Protein AF-A0A4P7GYW5-F1 (afdb_monomer)

Foldseek 3Di:
DDDDDDDDDDDDDDDDDDDDDPDPDDDDPVPDDPDPVSVVVVVVPDDDDPDDDDPVNDDDDDDVPDDDDDDDDDDDDPVVVVVLCVVCVVVVHDSVVSVVVVVVVVVVVVVPPPDDDPVVVVVVVVPDDDPDPDDD

Solvent-accessible surface area (backbone atoms only — not comparable to full-atom values): 9543 Å² total; per-residue (Å²): 141,81,90,80,81,81,83,80,90,77,96,79,79,90,79,82,80,82,88,82,75,100,63,80,86,72,85,58,92,79,79,60,63,92,44,74,67,46,43,51,55,50,61,74,64,65,79,86,76,91,68,82,81,54,76,89,77,49,79,80,78,82,58,94,90,64,81,85,82,76,94,78,94,75,93,69,60,66,70,57,52,52,51,48,46,52,52,16,56,76,70,73,49,52,52,70,55,49,53,49,52,54,50,50,53,54,52,50,55,62,70,66,66,64,88,74,54,71,67,56,53,52,55,55,55,72,69,59,76,83,80,74,79,83,81,128

Secondary structure (DSSP, 8-state):
----PPPPPP----------S-S--PPPGGGS--SHHHHHHHHHH-----SPPPGGGSPPPPPTT------------HHHHHHHHHHHHHHTS-HHHHHHHHHHHHHHHHHS-----HHHHHHHHHHS--------

Mean predicted aligned error: 18.17 Å

Sequence (136 aa):
MADRRRPTDEPGAGGRVRKVGTGEPVMGDNDFPATPQGVDELMDSLVFDDAPVRDADVPPPMTPGEDIMVVRSLRLPLDMDQSIKAEAQARGISMSELIRDWLAVELAALADDQPISRADALRALAGVRPIHPRAS

pLDDT: mean 77.01, std 20.6, range [31.66, 98.38]

Radius of gyration: 27.94 Å; Cα contacts (8 Å, |Δi|>4): 18; chains: 1; bounding box: 49×48×74 Å

Structure (mmCIF, N/CA/C/O backbone):
data_AF-A0A4P7GYW5-F1
#
_entry.id   AF-A0A4P7GYW5-F1
#
loop_
_atom_site.group_PDB
_atom_site.id
_atom_site.type_symbol
_atom_site.label_atom_id
_atom_site.label_alt_id
_atom_site.label_comp_id
_atom_site.label_asym_id
_atom_site.label_entity_id
_atom_site.label_seq_id
_atom_site.pdbx_PDB_ins_code
_atom_site.Cartn_x
_atom_site.Cartn_y
_atom_site.Cartn_z
_atom_site.occupancy
_atom_site.B_iso_or_equiv
_atom_site.auth_seq_id
_atom_site.auth_comp_id
_atom_site.auth_asym_id
_atom_site.auth_atom_id
_atom_site.pdbx_PDB_model_num
ATOM 1 N N . MET A 1 1 ? -21.351 13.058 -37.864 1.00 47.66 1 MET A N 1
ATOM 2 C CA . MET A 1 1 ? -20.035 12.519 -38.266 1.00 47.66 1 MET A CA 1
ATOM 3 C C . MET A 1 1 ? -19.075 13.689 -38.367 1.00 47.66 1 MET A C 1
ATOM 5 O O . MET A 1 1 ? -19.247 14.504 -39.260 1.00 47.66 1 MET A O 1
ATOM 9 N N . ALA A 1 2 ? -18.164 13.833 -37.405 1.00 44.56 2 ALA A N 1
ATOM 10 C CA . ALA A 1 2 ? -17.180 14.912 -37.376 1.00 44.56 2 ALA A CA 1
ATOM 11 C C . ALA A 1 2 ? -15.791 14.306 -37.143 1.00 44.56 2 ALA A C 1
ATOM 13 O O . ALA A 1 2 ? -15.562 13.640 -36.133 1.00 44.56 2 ALA A O 1
ATOM 14 N N . ASP A 1 3 ? -14.929 14.516 -38.134 1.00 41.78 3 ASP A N 1
ATOM 15 C CA . ASP A 1 3 ? -13.505 14.193 -38.186 1.00 41.78 3 ASP A CA 1
ATOM 16 C C . ASP A 1 3 ? -12.755 14.966 -37.082 1.00 41.78 3 ASP A C 1
ATOM 18 O O . ASP A 1 3 ? -12.874 16.188 -36.983 1.00 41.78 3 ASP A O 1
ATOM 22 N N . ARG A 1 4 ? -12.013 14.255 -36.223 1.00 49.00 4 ARG A N 1
ATOM 23 C CA . ARG A 1 4 ? -11.109 14.834 -35.216 1.00 49.00 4 ARG A CA 1
ATOM 24 C C . ARG A 1 4 ? -9.689 14.389 -35.540 1.00 49.00 4 ARG A C 1
ATOM 26 O O . ARG A 1 4 ? -9.239 13.339 -35.085 1.00 49.00 4 ARG A O 1
ATOM 33 N N . ARG A 1 5 ? -8.978 15.212 -36.305 1.00 44.91 5 ARG A N 1
ATOM 34 C CA . ARG A 1 5 ? -7.533 15.076 -36.504 1.00 44.91 5 ARG A CA 1
ATOM 35 C C . ARG A 1 5 ? -6.810 15.441 -35.205 1.00 44.91 5 ARG A C 1
ATOM 37 O O . ARG A 1 5 ? -7.080 16.490 -34.624 1.00 44.91 5 ARG A O 1
ATOM 44 N N . ARG A 1 6 ? -5.921 14.553 -34.750 1.00 43.00 6 ARG A N 1
ATOM 45 C CA . ARG A 1 6 ? -4.990 14.790 -33.636 1.00 43.00 6 ARG A CA 1
ATOM 46 C C . ARG A 1 6 ? -3.980 15.874 -34.036 1.00 43.00 6 ARG A C 1
ATOM 48 O O . ARG A 1 6 ? -3.426 15.760 -35.129 1.00 43.00 6 ARG A O 1
ATOM 55 N N . PRO A 1 7 ? -3.697 16.872 -33.188 1.00 41.34 7 PRO A N 1
ATOM 56 C CA . PRO A 1 7 ? -2.488 17.664 -33.328 1.00 41.34 7 PRO A CA 1
ATOM 57 C C . PRO A 1 7 ? -1.269 16.897 -32.789 1.00 41.34 7 PRO A C 1
ATOM 59 O O . PRO A 1 7 ? -1.363 16.142 -31.823 1.00 41.34 7 PRO A O 1
ATOM 62 N N . THR A 1 8 ? -0.169 17.087 -33.506 1.00 44.34 8 THR A N 1
ATOM 63 C CA . THR A 1 8 ? 1.174 16.511 -33.398 1.00 44.34 8 THR A CA 1
ATOM 64 C C . THR A 1 8 ? 1.846 16.787 -32.047 1.00 44.34 8 THR A C 1
ATOM 66 O O . THR A 1 8 ? 1.724 17.890 -31.522 1.00 44.34 8 THR A O 1
ATOM 69 N N . ASP A 1 9 ? 2.570 15.791 -31.522 1.00 35.56 9 ASP A N 1
ATOM 70 C CA . ASP A 1 9 ? 3.456 15.893 -30.354 1.00 35.56 9 ASP A CA 1
ATOM 71 C C . ASP A 1 9 ? 4.590 16.904 -30.591 1.00 35.56 9 ASP A C 1
ATOM 73 O O . ASP A 1 9 ? 5.330 16.797 -31.571 1.00 35.56 9 ASP A O 1
ATOM 77 N N . GLU A 1 10 ? 4.768 17.841 -29.658 1.00 37.84 10 GLU A 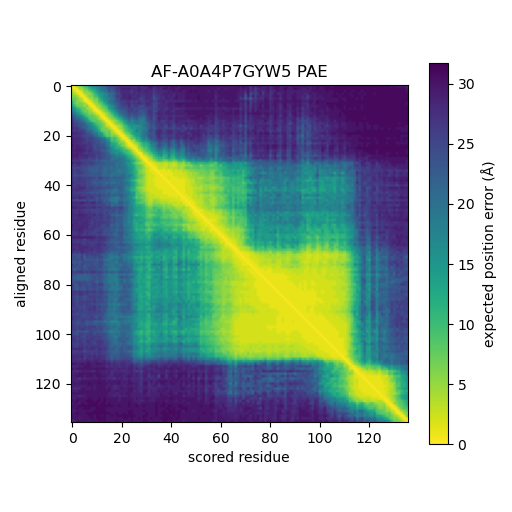N 1
ATOM 78 C CA . GLU A 1 10 ? 6.013 18.598 -29.495 1.00 37.84 10 GLU A CA 1
ATOM 79 C C . GLU A 1 10 ? 6.845 17.988 -28.350 1.00 37.84 10 GLU A C 1
ATOM 81 O O . GLU A 1 10 ? 6.293 17.709 -27.282 1.00 37.84 10 GLU A O 1
ATOM 86 N N . PRO A 1 11 ? 8.169 17.790 -28.510 1.00 43.94 11 PRO A N 1
ATOM 87 C CA . PRO A 1 11 ? 9.000 17.194 -27.475 1.00 43.94 11 PRO A CA 1
ATOM 88 C C . PRO A 1 11 ? 9.506 18.281 -26.518 1.00 43.94 11 PRO A C 1
ATOM 90 O O . PRO A 1 11 ? 10.353 19.101 -26.871 1.00 43.94 11 PRO A O 1
ATOM 93 N N . GLY A 1 12 ? 9.003 18.284 -25.282 1.00 31.66 12 GLY A N 1
ATOM 94 C CA . GLY A 1 12 ? 9.367 19.275 -24.273 1.00 31.66 12 GLY A CA 1
ATOM 95 C C . GLY A 1 12 ? 9.577 18.694 -22.877 1.00 31.66 12 GLY A C 1
ATOM 96 O O . GLY A 1 12 ? 8.657 18.156 -22.277 1.00 31.66 12 GLY A O 1
ATOM 97 N N . ALA A 1 13 ? 10.777 18.953 -22.349 1.00 35.19 13 ALA A N 1
ATOM 98 C CA . ALA A 1 13 ? 11.204 18.909 -20.946 1.00 35.19 13 ALA A CA 1
ATOM 99 C C . ALA A 1 13 ? 11.655 17.552 -20.361 1.00 35.19 13 ALA A C 1
ATOM 101 O O . ALA A 1 13 ? 10.881 16.751 -19.845 1.00 35.19 13 ALA A O 1
ATOM 102 N N . GLY A 1 14 ? 12.982 17.375 -20.333 1.00 43.25 14 GLY A N 1
ATOM 103 C CA . GLY A 1 14 ? 13.672 16.326 -19.589 1.00 43.25 14 GLY A CA 1
ATOM 104 C C . GLY A 1 14 ? 13.387 16.377 -18.084 1.00 43.25 14 GLY A C 1
ATOM 105 O O . GLY A 1 14 ? 13.827 17.285 -17.372 1.00 43.25 14 GLY A O 1
ATOM 106 N N . GLY A 1 15 ? 12.692 15.352 -17.596 1.00 34.41 15 GLY A N 1
ATOM 107 C CA . GLY A 1 15 ? 12.565 15.041 -16.178 1.00 34.41 15 GLY A CA 1
ATOM 108 C C . GLY A 1 15 ? 13.801 14.292 -15.683 1.00 34.41 15 GLY A C 1
ATOM 109 O O . GLY A 1 15 ? 14.025 13.139 -16.034 1.00 34.41 15 GLY A O 1
ATOM 110 N N . ARG A 1 16 ? 14.618 14.949 -14.855 1.00 38.28 16 ARG A N 1
ATOM 111 C CA . ARG A 1 16 ? 15.737 14.326 -14.133 1.00 38.28 16 ARG A CA 1
ATOM 112 C C . ARG A 1 16 ? 15.202 13.299 -13.128 1.00 38.28 16 ARG A C 1
ATOM 114 O O . ARG A 1 16 ? 14.615 13.686 -12.119 1.00 38.28 16 ARG A O 1
ATOM 121 N N . VAL A 1 17 ? 15.454 12.012 -13.365 1.00 45.84 17 VAL A N 1
ATOM 122 C CA . VAL A 1 17 ? 15.240 10.951 -12.369 1.00 45.84 17 VAL A CA 1
ATOM 123 C C . VAL A 1 17 ? 16.324 11.077 -11.295 1.00 45.84 17 VAL A C 1
ATOM 125 O O . VAL A 1 17 ? 17.518 10.989 -11.583 1.00 45.84 17 VAL A O 1
ATOM 128 N N . ARG A 1 18 ? 15.923 11.334 -10.046 1.00 40.09 18 ARG A N 1
ATOM 129 C CA . ARG A 1 18 ? 16.832 11.314 -8.893 1.00 40.09 18 ARG A CA 1
ATOM 130 C C . ARG A 1 18 ? 17.126 9.855 -8.537 1.00 40.09 18 ARG A C 1
ATOM 132 O O . ARG A 1 18 ? 16.225 9.161 -8.082 1.00 40.09 18 ARG A O 1
ATOM 139 N N . LYS A 1 19 ? 18.373 9.400 -8.704 1.00 38.56 19 LYS A N 1
ATOM 140 C CA . LYS A 1 19 ? 18.853 8.164 -8.066 1.00 38.56 19 LYS A CA 1
ATOM 141 C C . LYS A 1 19 ? 19.104 8.443 -6.582 1.00 38.56 19 LYS A C 1
ATOM 143 O O . LYS A 1 19 ? 19.939 9.280 -6.248 1.00 38.56 19 LYS A O 1
ATOM 148 N N . VAL A 1 20 ? 18.390 7.743 -5.706 1.00 37.28 20 VAL A N 1
ATOM 149 C CA . VAL A 1 20 ? 18.748 7.574 -4.293 1.00 37.28 20 VAL A CA 1
ATOM 150 C C . VAL A 1 20 ? 18.896 6.076 -4.077 1.00 37.28 20 VAL A C 1
ATOM 152 O O . VAL A 1 20 ? 17.945 5.337 -4.297 1.00 37.28 20 VAL A O 1
ATOM 155 N N . GLY A 1 21 ? 20.090 5.644 -3.681 1.00 35.12 21 GLY A N 1
ATOM 156 C CA . GLY A 1 21 ? 20.384 4.250 -3.365 1.00 35.12 21 GLY A CA 1
ATOM 157 C C . GLY A 1 21 ? 21.637 3.768 -4.079 1.00 35.12 21 GLY A C 1
ATOM 158 O O . GLY A 1 21 ? 21.646 3.591 -5.293 1.00 35.12 21 GLY A O 1
ATOM 159 N N . THR A 1 22 ? 22.704 3.584 -3.310 1.00 47.66 22 THR A N 1
ATOM 160 C CA . THR A 1 22 ? 23.943 2.929 -3.726 1.00 47.66 22 THR A CA 1
ATOM 161 C C . THR A 1 22 ? 23.650 1.451 -3.976 1.00 47.66 22 THR A C 1
ATOM 163 O O . THR A 1 22 ? 23.725 0.630 -3.070 1.00 47.66 22 THR A O 1
ATOM 166 N N . GLY A 1 23 ? 23.266 1.141 -5.206 1.00 38.22 23 GLY A N 1
ATOM 167 C CA . GLY A 1 23 ? 23.183 -0.195 -5.779 1.00 38.22 23 GLY A CA 1
ATOM 168 C C . GLY A 1 23 ? 23.586 -0.076 -7.243 1.00 38.22 23 GLY A C 1
ATOM 169 O O . GLY A 1 23 ? 23.368 0.974 -7.859 1.00 38.22 23 GLY A O 1
ATOM 170 N N . GLU A 1 24 ? 24.248 -1.096 -7.781 1.00 40.75 24 GLU A N 1
ATOM 171 C CA . GLU A 1 24 ? 24.631 -1.140 -9.194 1.00 40.75 24 GLU A CA 1
ATOM 172 C C . GLU A 1 24 ? 23.437 -0.801 -10.106 1.00 40.75 24 GLU A C 1
ATOM 174 O O . GLU A 1 24 ? 22.287 -1.020 -9.716 1.00 40.75 24 GLU A O 1
ATOM 179 N N . PRO A 1 25 ? 23.662 -0.178 -11.281 1.00 40.03 25 PRO A N 1
ATOM 180 C CA . PRO A 1 25 ? 22.574 0.261 -12.143 1.00 40.03 25 PRO A CA 1
ATOM 181 C C . PRO A 1 25 ? 21.697 -0.928 -12.548 1.00 40.03 25 PR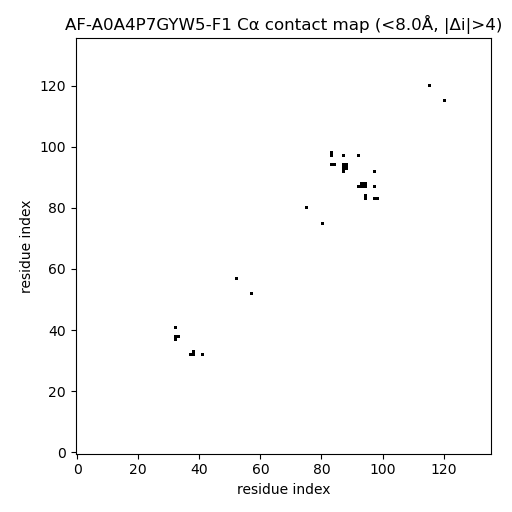O A C 1
ATOM 183 O O . PRO A 1 25 ? 22.046 -1.700 -13.431 1.00 40.03 25 PRO A O 1
ATOM 186 N N . VAL A 1 26 ? 20.533 -1.032 -11.909 1.00 51.50 26 VAL A N 1
ATOM 187 C CA . VAL A 1 26 ? 19.426 -1.868 -12.369 1.00 51.50 26 VAL A CA 1
ATOM 188 C C . VAL A 1 26 ? 19.031 -1.372 -13.760 1.00 51.50 26 VAL A C 1
ATOM 190 O O . VAL A 1 26 ? 18.800 -0.172 -13.943 1.00 51.50 26 VAL A O 1
ATOM 193 N N . MET A 1 27 ? 19.041 -2.292 -14.723 1.00 48.78 27 MET A N 1
ATOM 194 C CA . MET A 1 27 ? 18.683 -2.085 -16.127 1.00 48.78 27 MET A CA 1
ATOM 195 C C . MET A 1 27 ? 17.350 -1.324 -16.216 1.00 48.78 27 MET A C 1
ATOM 197 O O . MET A 1 27 ? 16.396 -1.661 -15.514 1.00 48.78 27 MET A O 1
ATOM 201 N N . GLY A 1 28 ? 17.316 -0.232 -16.981 1.00 53.41 28 GLY A N 1
ATOM 202 C CA . GLY A 1 28 ? 16.145 0.645 -17.049 1.00 53.41 28 GLY A CA 1
ATOM 203 C C . GLY A 1 28 ? 15.149 0.183 -18.111 1.00 53.41 28 GLY A C 1
ATOM 204 O O . GLY A 1 28 ? 15.540 -0.425 -19.100 1.00 53.41 28 GLY A O 1
ATOM 205 N N . ASP A 1 29 ? 13.878 0.571 -17.971 1.00 57.06 29 ASP A N 1
ATOM 206 C CA . ASP A 1 29 ? 12.794 0.277 -18.933 1.00 57.06 29 ASP A CA 1
ATOM 207 C C . ASP A 1 29 ? 13.069 0.750 -20.384 1.00 57.06 29 ASP A C 1
ATOM 209 O O . ASP A 1 29 ? 12.327 0.412 -21.301 1.00 57.06 29 ASP A O 1
ATOM 213 N N . ASN A 1 30 ? 14.136 1.527 -20.607 1.00 59.25 30 ASN A N 1
ATOM 214 C CA . ASN A 1 30 ? 14.549 2.045 -21.914 1.00 59.25 30 ASN A CA 1
ATOM 215 C C . ASN A 1 30 ? 15.461 1.095 -22.717 1.00 59.25 30 ASN A C 1
ATOM 217 O O . ASN A 1 30 ? 15.809 1.441 -23.843 1.00 59.25 30 ASN A O 1
ATOM 221 N N . ASP A 1 31 ? 15.857 -0.058 -22.167 1.00 67.62 31 ASP A N 1
ATOM 222 C CA . ASP A 1 31 ? 16.732 -1.023 -22.859 1.00 67.62 31 ASP A CA 1
ATOM 223 C C . ASP A 1 31 ? 15.961 -2.047 -23.718 1.00 67.62 31 ASP A C 1
ATOM 225 O O . ASP A 1 31 ? 16.568 -2.849 -24.426 1.00 67.62 31 ASP A O 1
ATOM 229 N N . PHE A 1 32 ? 14.622 -2.014 -23.704 1.00 80.94 32 PHE A N 1
ATOM 230 C CA . PHE A 1 32 ? 13.794 -2.880 -24.547 1.00 80.94 32 PHE A CA 1
ATOM 231 C C . PHE A 1 32 ? 13.415 -2.200 -25.873 1.00 80.94 32 PHE A C 1
ATOM 233 O O . PHE A 1 32 ? 13.022 -1.028 -25.880 1.00 80.94 32 PHE A O 1
ATOM 240 N N . PRO A 1 33 ? 13.472 -2.920 -27.011 1.00 87.12 33 PRO A N 1
ATOM 241 C CA . PRO A 1 33 ? 13.118 -2.354 -28.305 1.00 87.12 33 PRO A CA 1
ATOM 242 C C . PRO A 1 33 ? 11.637 -1.958 -28.354 1.00 87.12 33 PRO A C 1
ATOM 244 O O . PRO A 1 33 ? 10.743 -2.765 -28.110 1.00 87.12 33 PRO A O 1
ATOM 247 N N . ALA A 1 34 ? 11.375 -0.700 -28.717 1.00 86.62 34 ALA A N 1
ATOM 248 C CA . ALA A 1 34 ? 10.025 -0.144 -28.841 1.00 86.62 34 ALA A CA 1
ATOM 249 C C . ALA A 1 34 ? 9.444 -0.243 -30.267 1.00 86.62 34 ALA A C 1
ATOM 251 O O . ALA A 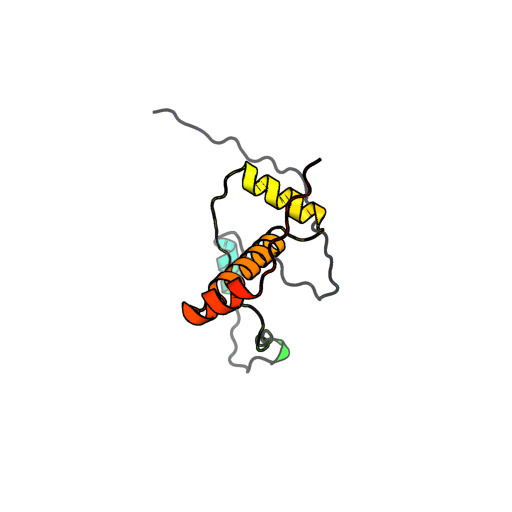1 34 ? 8.321 0.202 -30.514 1.00 86.62 34 ALA A O 1
ATOM 252 N N . THR A 1 35 ? 10.204 -0.793 -31.221 1.00 91.19 35 THR A N 1
ATOM 253 C CA . THR A 1 35 ? 9.808 -0.946 -32.628 1.00 91.19 35 THR A CA 1
ATOM 254 C C . THR A 1 35 ? 9.909 -2.404 -33.071 1.00 91.19 35 THR A C 1
ATOM 256 O O . THR A 1 35 ? 10.754 -3.134 -32.556 1.00 91.19 35 THR A O 1
ATOM 259 N N . PRO A 1 36 ? 9.101 -2.837 -34.058 1.00 89.69 36 PRO A N 1
ATOM 260 C CA . PRO A 1 36 ? 9.212 -4.183 -34.619 1.00 89.69 36 PRO A CA 1
ATOM 261 C C . PRO A 1 36 ? 10.619 -4.496 -35.141 1.00 89.69 36 PRO A C 1
ATOM 263 O O . PRO A 1 36 ? 11.152 -5.553 -34.842 1.00 89.69 36 PRO A O 1
ATOM 266 N N . GLN A 1 37 ? 11.260 -3.545 -35.830 1.00 89.56 37 GLN A N 1
ATOM 267 C CA . GLN A 1 37 ? 12.619 -3.729 -36.350 1.00 89.56 37 GLN A CA 1
ATOM 268 C C . GLN A 1 37 ? 13.647 -3.922 -35.229 1.00 89.56 37 GLN A C 1
ATOM 270 O O . GLN A 1 37 ? 14.525 -4.763 -35.348 1.00 89.56 37 GLN A O 1
ATOM 275 N N . GLY A 1 38 ? 13.520 -3.185 -34.120 1.00 90.69 38 GLY A N 1
ATOM 276 C CA . GLY A 1 38 ? 14.407 -3.367 -32.971 1.00 90.69 38 GLY A CA 1
ATOM 277 C C . GLY A 1 38 ? 14.188 -4.706 -32.262 1.00 90.69 38 GLY A C 1
ATOM 278 O O . GLY A 1 38 ? 15.121 -5.248 -31.679 1.00 90.69 38 GLY A O 1
ATOM 279 N N . VAL A 1 39 ? 12.967 -5.252 -32.309 1.00 90.75 39 VAL A N 1
ATOM 280 C CA . VAL A 1 39 ? 12.698 -6.614 -31.824 1.00 90.75 39 VAL A CA 1
ATOM 281 C C . VAL A 1 39 ? 13.408 -7.629 -32.712 1.00 90.75 39 VAL A C 1
ATOM 283 O O . VAL A 1 39 ? 14.055 -8.521 -32.175 1.00 90.75 39 VAL A O 1
ATOM 286 N N . ASP A 1 40 ? 13.331 -7.477 -34.035 1.00 91.81 40 ASP A N 1
ATOM 287 C CA . ASP A 1 40 ? 14.007 -8.374 -34.978 1.00 91.81 40 ASP A CA 1
ATOM 288 C C . ASP A 1 40 ? 15.532 -8.347 -34.770 1.00 91.81 40 ASP A C 1
ATOM 290 O O . ASP A 1 40 ? 16.151 -9.394 -34.600 1.00 91.81 40 ASP A O 1
ATOM 294 N N . GLU A 1 41 ? 16.126 -7.155 -34.656 1.00 91.31 41 GLU A N 1
ATOM 295 C CA . GLU A 1 41 ? 17.558 -6.984 -34.362 1.00 91.31 41 GLU A CA 1
ATOM 296 C C . GLU A 1 41 ? 17.966 -7.617 -33.022 1.00 91.31 41 GLU A C 1
ATOM 298 O O . GLU A 1 41 ? 19.017 -8.257 -32.929 1.00 91.31 41 GLU A O 1
ATOM 303 N N . LEU A 1 42 ? 17.138 -7.466 -31.980 1.00 91.25 42 LEU A N 1
ATOM 304 C CA . LEU A 1 42 ? 17.376 -8.107 -30.688 1.00 91.25 42 LEU A CA 1
ATOM 305 C C . LEU A 1 42 ? 17.336 -9.629 -30.830 1.00 91.25 42 LEU A C 1
ATOM 307 O O . LEU A 1 42 ? 18.256 -10.293 -30.360 1.00 91.25 42 LEU A O 1
ATOM 311 N N . MET A 1 43 ? 16.307 -10.175 -31.479 1.00 92.88 43 MET A N 1
ATOM 312 C CA . MET A 1 43 ? 16.145 -11.619 -31.665 1.00 92.88 43 MET A CA 1
ATOM 313 C C . MET A 1 43 ? 17.299 -12.225 -32.467 1.00 92.88 43 MET A C 1
ATOM 315 O O . MET A 1 43 ? 17.805 -13.280 -32.087 1.00 92.88 43 MET A O 1
ATOM 319 N N . ASP A 1 44 ? 17.765 -11.534 -33.506 1.00 94.25 44 ASP A N 1
ATOM 320 C CA . ASP A 1 44 ? 18.917 -11.949 -34.314 1.00 94.25 44 ASP A CA 1
ATOM 321 C C . ASP A 1 44 ? 20.238 -11.918 -33.523 1.00 94.25 44 ASP A C 1
ATOM 323 O O . ASP A 1 44 ? 21.182 -12.638 -33.853 1.00 94.25 44 ASP A O 1
ATOM 327 N N . SER A 1 45 ? 20.314 -11.104 -32.464 1.00 90.69 45 SER A N 1
ATOM 328 C CA . SER A 1 45 ? 21.483 -11.020 -31.579 1.00 90.69 45 SER A CA 1
ATOM 329 C C . SER A 1 45 ? 21.514 -12.084 -30.473 1.00 90.69 45 SER A C 1
ATOM 331 O O . SER A 1 45 ? 22.557 -12.264 -29.838 1.00 90.69 45 SER A O 1
ATOM 333 N N . LEU A 1 46 ? 20.402 -12.787 -30.220 1.00 91.44 46 LEU A N 1
ATOM 334 C CA . LEU A 1 46 ? 20.321 -13.767 -29.138 1.00 91.44 46 LEU A CA 1
ATOM 335 C C . LEU A 1 46 ? 21.150 -15.010 -29.472 1.00 91.44 46 LEU A C 1
ATOM 337 O O . LEU A 1 46 ? 20.877 -15.738 -30.425 1.00 91.44 46 LEU A O 1
ATOM 341 N N . VAL A 1 47 ? 22.137 -15.287 -28.624 1.00 89.44 47 VAL A N 1
ATOM 342 C CA . VAL A 1 47 ? 22.919 -16.522 -28.656 1.00 89.44 47 VAL A CA 1
ATOM 343 C C . VAL A 1 47 ? 22.550 -17.340 -27.427 1.00 89.44 47 VAL A C 1
ATOM 345 O O . VAL A 1 47 ? 22.707 -16.876 -26.301 1.00 89.44 47 VAL A O 1
ATOM 348 N N . PHE A 1 48 ? 22.054 -18.553 -27.654 1.00 87.31 48 PHE A N 1
ATOM 349 C CA . PHE A 1 48 ? 21.751 -19.513 -26.598 1.00 87.31 48 PHE A CA 1
ATOM 350 C C . PHE A 1 48 ? 22.851 -20.568 -26.565 1.00 87.31 48 PHE A C 1
ATOM 352 O O . PHE A 1 48 ? 23.187 -21.148 -27.600 1.00 87.31 48 PHE A O 1
ATOM 359 N N . ASP A 1 49 ? 23.397 -20.815 -25.383 1.00 89.38 49 ASP A N 1
ATOM 360 C CA . ASP A 1 49 ? 24.276 -21.946 -25.126 1.00 89.38 49 ASP A CA 1
ATOM 361 C C . ASP A 1 49 ? 23.653 -22.871 -24.071 1.00 89.38 49 ASP A C 1
ATOM 363 O O . ASP A 1 49 ? 22.759 -22.478 -23.321 1.00 89.38 49 ASP A O 1
ATOM 367 N N . ASP A 1 50 ? 24.107 -24.125 -24.051 1.00 89.75 50 ASP A N 1
ATOM 368 C CA . ASP A 1 50 ? 23.690 -25.126 -23.062 1.00 89.75 50 ASP A CA 1
ATOM 369 C C . ASP A 1 50 ? 24.613 -25.122 -21.826 1.00 89.75 50 ASP A C 1
ATOM 371 O O . ASP A 1 50 ? 24.675 -26.108 -21.079 1.00 89.75 50 ASP A O 1
ATOM 375 N N . ALA A 1 51 ? 25.401 -24.059 -21.616 1.00 89.50 51 ALA A N 1
ATOM 376 C CA . ALA A 1 51 ? 26.270 -23.987 -20.454 1.00 89.50 51 ALA A CA 1
ATOM 377 C C . ALA A 1 51 ? 25.422 -23.809 -19.180 1.00 89.50 51 ALA A C 1
ATOM 379 O O . ALA A 1 51 ? 24.377 -23.155 -19.192 1.00 89.50 51 ALA A O 1
ATOM 380 N N . PRO A 1 52 ? 25.847 -24.385 -18.043 1.00 87.75 52 PRO A N 1
ATOM 381 C CA . PRO A 1 52 ? 25.162 -24.151 -16.783 1.00 87.75 52 PRO A CA 1
ATOM 382 C C . PRO A 1 52 ? 25.205 -22.658 -16.430 1.00 87.75 52 PRO A C 1
ATOM 384 O O . PRO A 1 52 ? 26.278 -22.053 -16.379 1.00 87.75 52 PRO A O 1
ATOM 387 N N . VAL A 1 53 ? 24.031 -22.082 -16.156 1.00 87.44 53 VAL A N 1
ATOM 388 C CA . VAL A 1 53 ? 23.892 -20.695 -15.693 1.00 87.44 53 VAL A CA 1
ATOM 389 C C . VAL A 1 53 ? 24.654 -20.535 -14.378 1.00 87.44 53 VAL A C 1
ATOM 391 O O . VAL A 1 53 ? 24.527 -21.363 -13.474 1.00 87.44 53 VAL A O 1
ATOM 394 N N . ARG A 1 54 ? 25.468 -19.483 -14.265 1.00 87.81 54 ARG A N 1
ATOM 395 C CA . ARG A 1 54 ? 26.238 -19.214 -13.045 1.00 87.81 54 ARG A CA 1
ATOM 396 C C . ARG A 1 54 ? 25.295 -18.687 -11.967 1.00 87.81 54 ARG A C 1
ATOM 398 O O . ARG A 1 54 ? 24.459 -17.840 -12.259 1.00 87.81 54 ARG A O 1
ATOM 405 N N . ASP A 1 55 ? 25.502 -19.081 -10.712 1.00 82.44 55 ASP A N 1
ATOM 406 C CA . ASP A 1 55 ? 24.683 -18.605 -9.582 1.00 82.44 55 ASP A CA 1
ATOM 407 C C . ASP A 1 55 ? 24.635 -17.070 -9.471 1.00 82.44 55 ASP A C 1
ATOM 409 O O . ASP A 1 55 ? 23.633 -16.510 -9.045 1.00 82.44 55 ASP A O 1
ATOM 413 N N . ALA A 1 56 ? 25.703 -16.380 -9.890 1.00 86.06 56 ALA A N 1
ATOM 414 C CA . ALA A 1 56 ? 25.774 -14.918 -9.904 1.00 86.06 56 ALA A CA 1
ATOM 415 C C . ALA A 1 56 ? 24.840 -14.251 -10.933 1.00 86.06 56 ALA A C 1
ATOM 417 O O . ALA A 1 56 ? 24.536 -13.070 -10.787 1.00 86.06 56 ALA A O 1
ATOM 418 N N . ASP A 1 57 ? 24.407 -14.986 -11.961 1.00 86.50 57 ASP A N 1
ATOM 419 C CA . ASP A 1 57 ? 23.514 -14.490 -13.016 1.00 86.50 57 ASP A CA 1
ATOM 420 C C . ASP A 1 57 ? 22.036 -14.797 -12.716 1.00 86.50 57 ASP A C 1
ATOM 422 O O . ASP A 1 57 ? 21.143 -14.316 -13.415 1.00 86.50 57 ASP A O 1
ATOM 426 N N . VAL A 1 58 ? 21.760 -15.600 -11.682 1.00 86.25 58 VAL A N 1
ATOM 427 C CA . VAL A 1 58 ? 20.398 -15.927 -11.257 1.00 86.25 58 VAL A CA 1
ATOM 428 C C . VAL A 1 58 ? 19.935 -14.877 -10.243 1.00 86.25 58 VAL A C 1
ATOM 430 O O . VAL A 1 58 ? 20.642 -14.619 -9.266 1.00 86.25 58 VAL A O 1
ATOM 433 N N . PRO A 1 59 ? 18.745 -14.275 -10.420 1.00 84.94 59 PRO A N 1
ATOM 434 C CA . PRO A 1 59 ? 18.165 -13.415 -9.399 1.00 84.94 59 PRO A CA 1
ATOM 435 C C . PRO A 1 59 ? 18.095 -14.146 -8.050 1.00 84.94 59 PRO A C 1
ATOM 437 O O . PRO A 1 59 ? 17.738 -15.329 -8.020 1.00 84.94 59 PRO A O 1
ATOM 440 N N . PRO A 1 60 ? 18.414 -13.476 -6.931 1.00 83.94 60 PRO A N 1
ATOM 441 C CA . PRO A 1 60 ? 18.378 -14.118 -5.628 1.00 83.94 60 PRO A CA 1
ATOM 442 C C . PRO A 1 60 ? 16.967 -14.655 -5.343 1.00 83.94 60 PRO A C 1
ATOM 444 O O . PRO A 1 60 ? 15.978 -13.986 -5.663 1.00 83.94 60 PRO A O 1
ATOM 447 N N . PRO A 1 61 ? 16.846 -15.854 -4.744 1.00 82.12 61 PRO A N 1
ATOM 448 C CA . PRO A 1 61 ? 15.550 -16.361 -4.327 1.00 82.12 61 PRO A CA 1
ATOM 449 C C . PRO A 1 61 ? 14.950 -15.423 -3.277 1.00 82.12 61 PRO A C 1
ATOM 451 O O . PRO A 1 61 ? 15.671 -14.868 -2.445 1.00 82.12 61 PRO A O 1
ATOM 454 N N . MET A 1 62 ? 13.625 -15.281 -3.300 1.00 82.50 62 MET A N 1
ATOM 455 C CA . MET A 1 62 ? 12.919 -14.492 -2.294 1.00 82.50 62 MET A CA 1
ATOM 456 C C . MET A 1 62 ? 13.215 -15.020 -0.894 1.00 82.50 62 MET A C 1
ATOM 458 O O . MET A 1 62 ? 13.247 -16.235 -0.656 1.00 82.50 62 MET A O 1
ATOM 462 N N . THR A 1 63 ? 13.406 -14.100 0.043 1.00 85.94 63 THR A N 1
ATOM 463 C CA . THR A 1 63 ? 13.609 -14.480 1.440 1.00 85.94 63 THR A CA 1
ATOM 464 C C . THR A 1 63 ? 12.281 -14.925 2.072 1.00 85.94 63 THR A C 1
ATOM 466 O O . THR A 1 63 ? 11.226 -14.376 1.745 1.00 85.94 63 THR A O 1
ATOM 469 N N . PRO A 1 64 ? 12.268 -15.939 2.963 1.00 81.25 64 PRO A N 1
ATOM 470 C CA . PRO A 1 64 ? 11.043 -16.323 3.660 1.00 81.25 64 PRO A CA 1
ATOM 471 C C . PRO A 1 64 ? 10.453 -15.137 4.436 1.00 81.25 64 PRO A C 1
ATOM 473 O O . PRO A 1 64 ? 11.119 -14.574 5.301 1.00 81.25 64 PRO A O 1
ATOM 476 N N . GLY A 1 65 ? 9.199 -14.788 4.141 1.00 79.75 65 GLY A N 1
ATOM 477 C CA . GLY A 1 65 ? 8.506 -13.643 4.746 1.00 79.75 65 GLY A CA 1
ATOM 478 C C . GLY A 1 65 ? 8.601 -12.340 3.949 1.00 79.75 65 GLY A C 1
ATOM 479 O O . GLY A 1 65 ? 8.060 -11.334 4.392 1.00 79.75 65 GLY A O 1
ATOM 480 N N . GLU A 1 66 ? 9.254 -12.342 2.787 1.00 82.69 66 GLU A N 1
ATOM 481 C CA . GLU A 1 66 ? 9.222 -11.211 1.863 1.00 82.69 66 GLU A CA 1
ATOM 482 C C . GLU A 1 66 ? 7.872 -11.128 1.140 1.00 82.69 66 GLU A C 1
ATOM 484 O O . GLU A 1 66 ? 7.389 -12.111 0.568 1.00 82.69 66 GLU A O 1
ATOM 489 N N . ASP A 1 67 ? 7.258 -9.945 1.165 1.00 81.69 67 ASP A N 1
ATOM 490 C CA . ASP A 1 67 ? 5.942 -9.728 0.573 1.00 81.69 67 ASP A CA 1
ATOM 491 C C . ASP A 1 67 ? 6.013 -9.656 -0.958 1.00 81.69 67 ASP A C 1
ATOM 493 O O . ASP A 1 67 ? 6.711 -8.826 -1.546 1.00 81.69 67 ASP A O 1
ATOM 497 N N . ILE A 1 68 ? 5.207 -10.486 -1.626 1.00 87.56 68 ILE A N 1
ATOM 498 C CA . ILE A 1 68 ? 4.987 -10.380 -3.071 1.00 87.56 68 ILE A CA 1
ATOM 499 C C . ILE A 1 68 ? 4.007 -9.233 -3.332 1.00 87.56 68 ILE A C 1
ATOM 501 O O . ILE A 1 68 ? 2.805 -9.330 -3.075 1.00 87.56 68 ILE A O 1
ATOM 505 N N . MET A 1 69 ? 4.517 -8.145 -3.902 1.00 90.06 69 MET A N 1
ATOM 506 C CA . MET A 1 69 ? 3.725 -6.959 -4.215 1.00 90.06 69 MET A CA 1
ATOM 507 C C . MET A 1 69 ? 2.992 -7.120 -5.550 1.00 90.06 69 MET A C 1
ATOM 509 O O . MET A 1 69 ? 3.607 -7.403 -6.575 1.00 90.06 69 MET A O 1
ATOM 513 N N . VAL A 1 70 ? 1.677 -6.875 -5.572 1.00 92.88 70 VAL A N 1
ATOM 514 C CA . VAL A 1 70 ? 0.876 -6.919 -6.807 1.00 92.88 70 VAL A CA 1
ATOM 515 C C . VAL A 1 70 ? 0.277 -5.552 -7.115 1.00 92.88 70 VAL A C 1
ATOM 517 O O . VAL A 1 70 ? -0.399 -4.952 -6.281 1.00 92.88 70 VAL A O 1
ATOM 520 N N . VAL A 1 71 ? 0.464 -5.082 -8.348 1.00 94.00 71 VAL A N 1
ATOM 521 C CA . VAL A 1 71 ? -0.138 -3.832 -8.829 1.00 94.00 71 VAL A CA 1
ATOM 522 C C . VAL A 1 71 ? -1.632 -4.030 -9.079 1.00 94.00 71 VAL A C 1
ATOM 524 O O . VAL A 1 71 ? -2.046 -4.983 -9.742 1.00 94.00 71 VAL A O 1
ATOM 527 N N . ARG A 1 72 ? -2.458 -3.115 -8.562 1.00 91.19 72 ARG A N 1
ATOM 528 C CA . ARG A 1 72 ? -3.911 -3.098 -8.773 1.00 91.19 72 ARG A CA 1
ATOM 529 C C . ARG A 1 72 ? -4.365 -1.687 -9.124 1.00 91.19 72 ARG A C 1
ATOM 531 O O . ARG A 1 72 ? -4.046 -0.738 -8.416 1.00 91.19 72 ARG A O 1
ATOM 538 N N . SER A 1 73 ? -5.131 -1.551 -10.204 1.00 93.56 73 SER A N 1
ATOM 539 C CA . SER A 1 73 ? -5.767 -0.283 -10.567 1.00 93.56 73 SER A CA 1
ATOM 540 C C . SER A 1 73 ? -7.107 -0.150 -9.849 1.00 93.56 73 SER A C 1
ATOM 542 O O . SER A 1 73 ? -7.987 -0.995 -10.011 1.00 93.56 73 SER A O 1
ATOM 544 N N . LEU A 1 74 ? -7.273 0.921 -9.078 1.00 92.81 74 LEU A N 1
ATOM 545 C CA . LEU A 1 74 ? -8.493 1.233 -8.335 1.00 92.81 74 LEU A CA 1
ATOM 546 C C . LEU A 1 74 ? -8.952 2.643 -8.707 1.00 92.81 74 LEU A C 1
ATOM 548 O O . LEU A 1 74 ? -8.133 3.542 -8.884 1.00 92.81 74 LEU A O 1
ATOM 552 N N . ARG A 1 75 ? -10.265 2.843 -8.844 1.00 96.62 75 ARG A N 1
ATOM 553 C CA . ARG A 1 75 ? -10.837 4.180 -9.043 1.00 96.62 75 ARG A CA 1
ATOM 554 C C . ARG A 1 75 ? -11.178 4.774 -7.685 1.00 96.62 75 ARG A C 1
ATOM 556 O O . ARG A 1 75 ? -11.987 4.198 -6.965 1.00 96.62 75 ARG A O 1
ATOM 563 N N . LEU A 1 76 ? -10.591 5.924 -7.375 1.00 96.44 76 LEU A N 1
ATOM 564 C CA . LEU A 1 76 ? -10.858 6.684 -6.158 1.00 96.44 76 LEU A CA 1
ATOM 565 C C . LEU A 1 76 ? -11.564 7.999 -6.522 1.00 96.44 76 LEU A C 1
ATOM 567 O O . LEU A 1 76 ? -11.256 8.577 -7.569 1.00 96.44 76 LEU A O 1
ATOM 571 N N . PRO A 1 77 ? -12.502 8.493 -5.697 1.00 98.31 77 PRO A N 1
ATOM 572 C CA . PRO A 1 77 ? -12.968 9.870 -5.805 1.00 98.31 77 PRO A CA 1
ATOM 573 C C . PRO A 1 77 ? -11.792 10.852 -5.715 1.00 98.31 77 PRO A C 1
ATOM 575 O O . PRO A 1 77 ? -10.873 10.638 -4.925 1.00 98.31 77 PRO A O 1
ATOM 578 N N . LEU A 1 78 ? -11.835 11.935 -6.497 1.00 98.06 78 LEU A N 1
ATOM 579 C CA . LEU A 1 78 ? -10.741 12.911 -6.585 1.00 98.06 78 LEU A CA 1
ATOM 580 C C . LEU A 1 78 ? -10.359 13.489 -5.215 1.00 98.06 78 LEU A C 1
ATOM 582 O O . LEU A 1 78 ? -9.184 13.518 -4.864 1.00 98.06 78 LEU A O 1
ATOM 586 N N . ASP A 1 79 ? -11.352 13.906 -4.433 1.00 98.31 79 ASP A N 1
ATOM 587 C CA . ASP A 1 79 ? -11.120 14.520 -3.121 1.00 98.31 79 ASP A CA 1
ATOM 588 C C . ASP A 1 79 ? -10.463 13.532 -2.144 1.00 98.31 79 ASP A C 1
ATOM 590 O O . ASP A 1 79 ? -9.628 13.908 -1.318 1.00 98.31 79 ASP A O 1
ATOM 594 N N . MET A 1 80 ? -10.803 12.245 -2.268 1.00 97.81 80 MET A N 1
ATOM 595 C CA . MET A 1 80 ? -10.203 11.179 -1.470 1.00 97.81 80 MET A CA 1
ATOM 596 C C . MET A 1 80 ? -8.740 10.956 -1.856 1.00 97.81 80 MET A C 1
ATOM 598 O O . MET A 1 80 ? -7.887 10.905 -0.975 1.00 97.81 80 MET A O 1
ATOM 602 N N . ASP A 1 81 ? -8.433 10.888 -3.154 1.00 97.75 81 ASP A N 1
ATOM 603 C CA . ASP A 1 81 ? -7.055 10.786 -3.654 1.00 97.75 81 ASP A CA 1
ATOM 604 C C . ASP A 1 81 ? -6.185 11.956 -3.160 1.00 97.75 81 ASP A C 1
ATOM 606 O O . ASP A 1 81 ? -5.099 11.748 -2.614 1.00 97.75 81 ASP A O 1
ATOM 610 N N . GLN A 1 82 ? -6.703 13.186 -3.249 1.00 98.25 82 GLN A N 1
ATOM 611 C CA . GLN A 1 82 ? -6.008 14.383 -2.769 1.00 98.25 82 GLN A CA 1
ATOM 612 C C . GLN A 1 82 ? -5.771 14.362 -1.256 1.00 98.25 82 GLN A C 1
ATOM 614 O O . GLN A 1 82 ? -4.684 14.728 -0.804 1.00 98.25 82 GLN A O 1
ATOM 619 N N . SER A 1 83 ? -6.757 13.905 -0.481 1.00 97.94 83 SER A N 1
ATOM 620 C CA . SER A 1 83 ? -6.639 13.791 0.977 1.00 97.94 83 SER A CA 1
ATOM 621 C C . SER A 1 83 ? -5.567 12.775 1.372 1.00 97.94 83 SER A C 1
ATOM 623 O O . SER A 1 83 ? -4.706 13.073 2.198 1.00 97.94 83 SER A O 1
ATOM 625 N N . ILE A 1 84 ? -5.558 11.607 0.722 1.00 97.62 84 ILE A N 1
ATOM 626 C CA . ILE A 1 84 ? -4.537 10.570 0.939 1.00 97.62 84 ILE A CA 1
ATOM 627 C C . ILE A 1 84 ? -3.150 11.107 0.578 1.00 97.62 84 ILE A C 1
ATOM 629 O O . ILE A 1 84 ? -2.185 10.896 1.312 1.00 97.62 84 ILE A O 1
ATOM 633 N N . LYS A 1 85 ? -3.040 11.825 -0.542 1.00 97.88 85 LYS A N 1
ATOM 634 C CA . LYS A 1 85 ? -1.776 12.412 -0.989 1.00 97.88 85 LYS A CA 1
ATOM 635 C C . LYS A 1 85 ? -1.225 13.430 0.004 1.00 97.88 85 LYS A C 1
ATOM 637 O O . LYS A 1 85 ? -0.031 13.399 0.299 1.00 97.88 85 LYS A O 1
ATOM 642 N N . ALA A 1 86 ? -2.080 14.318 0.506 1.00 98.38 86 ALA A N 1
ATOM 643 C CA . ALA A 1 86 ? -1.697 15.317 1.497 1.00 98.38 86 ALA A CA 1
ATOM 644 C C . ALA A 1 86 ? -1.221 14.656 2.799 1.00 98.38 86 ALA A C 1
ATOM 646 O O . ALA A 1 86 ? -0.190 15.048 3.343 1.00 98.38 86 ALA A O 1
ATOM 647 N N . GLU A 1 87 ? -1.917 13.611 3.249 1.00 98.25 87 GLU A N 1
ATOM 648 C CA . GLU A 1 87 ? -1.558 12.867 4.457 1.00 98.25 87 GLU A CA 1
ATOM 649 C C . GLU A 1 87 ? -0.226 12.117 4.302 1.00 98.25 87 GLU A C 1
ATOM 651 O O . GLU A 1 87 ? 0.645 12.196 5.170 1.00 98.25 87 GLU A O 1
ATOM 656 N N . ALA A 1 88 ? -0.014 11.445 3.166 1.00 98.06 88 ALA A N 1
ATOM 657 C CA . ALA A 1 88 ? 1.249 10.767 2.873 1.00 98.06 88 ALA A CA 1
ATOM 658 C C . ALA A 1 88 ? 2.419 11.762 2.846 1.00 98.06 88 ALA A C 1
ATOM 660 O O . ALA A 1 88 ? 3.475 11.509 3.429 1.00 98.06 88 ALA A O 1
ATOM 661 N N . GLN A 1 89 ? 2.205 12.936 2.241 1.00 98.12 89 GLN A N 1
ATOM 662 C CA . GLN A 1 89 ? 3.192 14.010 2.215 1.00 98.12 89 GLN A CA 1
ATOM 663 C C . GLN A 1 89 ? 3.494 14.552 3.617 1.00 98.12 89 GLN A C 1
ATOM 665 O O . GLN A 1 89 ? 4.663 14.768 3.934 1.00 98.12 89 GLN A O 1
ATOM 670 N N . ALA A 1 90 ? 2.476 14.744 4.459 1.00 98.00 90 ALA A N 1
ATOM 671 C CA . ALA A 1 90 ? 2.655 15.189 5.841 1.00 98.00 90 ALA A CA 1
ATOM 672 C C . ALA A 1 90 ? 3.479 14.188 6.671 1.00 98.00 90 ALA A C 1
ATOM 674 O O . ALA A 1 90 ? 4.272 14.597 7.518 1.00 98.00 90 ALA A O 1
ATOM 675 N N . ARG A 1 91 ? 3.335 12.887 6.388 1.00 97.25 91 ARG A N 1
ATOM 676 C CA . ARG A 1 91 ? 4.093 11.795 7.024 1.00 97.25 91 ARG A CA 1
ATOM 677 C C . ARG A 1 91 ? 5.461 11.526 6.387 1.00 97.25 91 ARG A C 1
ATOM 679 O O . ARG A 1 91 ? 6.250 10.780 6.954 1.00 97.25 91 ARG A O 1
ATOM 686 N N . GLY A 1 92 ? 5.751 12.115 5.226 1.00 97.81 92 GLY A N 1
ATOM 687 C CA . GLY A 1 92 ? 6.999 11.889 4.493 1.00 97.81 92 GLY A CA 1
ATOM 688 C C . GLY A 1 92 ? 7.125 10.496 3.863 1.00 97.81 92 GLY A C 1
ATOM 689 O O . GLY A 1 92 ? 8.243 10.070 3.582 1.00 97.81 92 GLY A O 1
ATOM 690 N N . ILE A 1 93 ? 6.008 9.801 3.633 1.00 97.81 93 ILE A N 1
ATOM 691 C CA . ILE A 1 93 ? 5.962 8.452 3.044 1.00 97.81 93 ILE A CA 1
ATOM 692 C C . ILE A 1 93 ? 5.255 8.458 1.686 1.00 97.81 93 ILE A C 1
ATOM 694 O O . ILE A 1 93 ? 4.636 9.447 1.282 1.00 97.81 93 ILE A O 1
ATOM 698 N N . SER A 1 94 ? 5.340 7.348 0.951 1.00 97.56 94 SER A N 1
ATOM 699 C CA . SER A 1 94 ? 4.613 7.221 -0.317 1.00 97.56 94 SER A CA 1
ATOM 700 C C . SER A 1 94 ? 3.111 6.991 -0.093 1.00 97.56 94 SER A C 1
ATOM 702 O O . SER A 1 94 ? 2.703 6.393 0.901 1.00 97.56 94 SER A O 1
ATOM 704 N N . MET A 1 95 ? 2.268 7.404 -1.048 1.00 96.81 95 MET A N 1
ATOM 705 C CA . MET A 1 95 ? 0.826 7.109 -0.987 1.00 96.81 95 MET A CA 1
ATOM 706 C C . MET A 1 95 ? 0.552 5.605 -0.919 1.00 96.81 95 MET A C 1
ATOM 708 O O . MET A 1 95 ? -0.298 5.173 -0.151 1.00 96.81 95 MET A O 1
ATOM 712 N N . SER A 1 96 ? 1.284 4.799 -1.694 1.00 94.88 96 SER A N 1
ATOM 713 C CA . SER A 1 96 ? 1.127 3.342 -1.695 1.00 94.88 96 SER A CA 1
ATOM 714 C C . SER A 1 96 ? 1.477 2.723 -0.345 1.00 94.88 96 SER A C 1
ATOM 716 O O . SER A 1 96 ? 0.828 1.772 0.069 1.00 94.88 96 SER A O 1
ATOM 718 N N . GLU A 1 97 ? 2.488 3.252 0.343 1.00 95.94 97 GLU A N 1
ATOM 719 C CA . GLU A 1 97 ? 2.856 2.820 1.692 1.00 95.94 97 GLU A CA 1
ATOM 720 C C . GLU A 1 97 ? 1.770 3.176 2.708 1.00 95.94 97 GLU A C 1
ATOM 722 O O . GLU A 1 97 ? 1.320 2.288 3.425 1.00 95.94 97 GLU A O 1
ATOM 727 N N . LEU A 1 98 ? 1.264 4.415 2.683 1.00 96.94 98 LEU A N 1
ATOM 728 C CA . LEU A 1 98 ? 0.160 4.839 3.549 1.00 96.94 98 LEU A CA 1
ATOM 729 C C . LEU A 1 98 ? -1.104 3.992 3.338 1.00 96.94 98 LEU A C 1
ATOM 731 O O . LEU A 1 98 ? -1.714 3.533 4.298 1.00 96.94 98 LEU A O 1
ATOM 735 N N . ILE A 1 99 ? -1.492 3.769 2.078 1.00 95.88 99 ILE A N 1
ATOM 736 C CA . ILE A 1 99 ? -2.672 2.965 1.740 1.00 95.88 99 ILE A CA 1
ATOM 737 C C . ILE A 1 99 ? -2.499 1.529 2.245 1.00 95.88 99 ILE A C 1
ATOM 739 O O . ILE A 1 99 ? -3.441 0.965 2.794 1.00 95.88 99 ILE A O 1
ATOM 743 N N . ARG A 1 100 ? -1.313 0.930 2.079 1.00 94.56 100 ARG A N 1
ATOM 744 C CA . ARG A 1 100 ? -1.049 -0.424 2.586 1.00 94.56 100 ARG A CA 1
ATOM 745 C C . ARG A 1 100 ? -1.114 -0.498 4.103 1.00 94.56 100 ARG A C 1
ATOM 747 O O . ARG A 1 100 ? -1.703 -1.446 4.604 1.00 94.56 100 ARG A O 1
ATOM 754 N N . ASP A 1 101 ? -0.557 0.484 4.804 1.00 94.81 101 ASP A N 1
ATOM 755 C CA . ASP A 1 101 ? -0.588 0.549 6.267 1.00 94.81 101 ASP A CA 1
ATOM 756 C C . ASP A 1 101 ? -2.031 0.621 6.789 1.00 94.81 101 ASP A C 1
ATOM 758 O O . ASP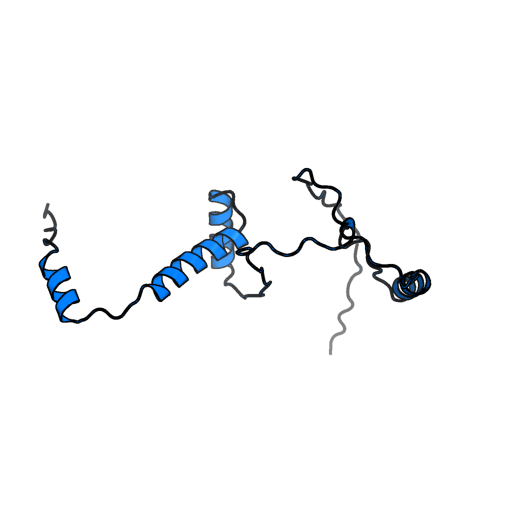 A 1 101 ? -2.452 -0.200 7.601 1.00 94.81 101 ASP A O 1
ATOM 762 N N . TRP A 1 102 ? -2.850 1.514 6.225 1.00 95.12 102 TRP A N 1
ATOM 763 C CA . TRP A 1 102 ? -4.272 1.603 6.573 1.00 95.12 102 TRP A CA 1
ATOM 764 C C . TRP A 1 102 ? -5.037 0.312 6.285 1.00 95.12 102 TRP A C 1
ATOM 766 O O . TRP A 1 102 ? -5.821 -0.135 7.119 1.00 95.12 102 TRP A O 1
ATOM 776 N N . LEU A 1 103 ? -4.794 -0.314 5.131 1.00 94.00 103 LEU A N 1
ATOM 777 C CA . LE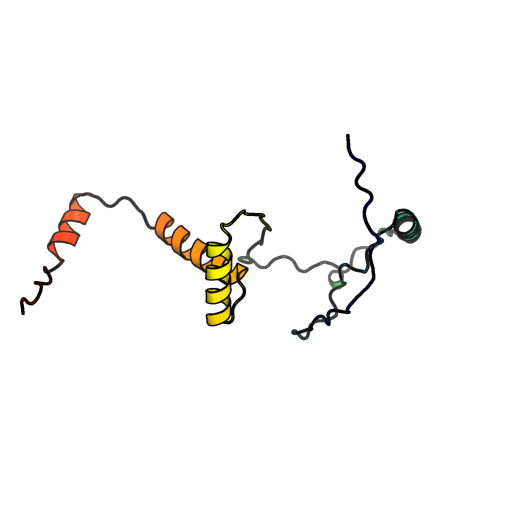U A 1 103 ? -5.417 -1.596 4.803 1.00 94.00 103 LEU A CA 1
ATOM 778 C C . LEU A 1 103 ? -4.970 -2.708 5.758 1.00 94.00 103 LEU A C 1
ATOM 780 O O . LEU A 1 103 ? -5.799 -3.524 6.146 1.00 94.00 103 LEU A O 1
ATOM 784 N N . ALA A 1 104 ? -3.696 -2.748 6.150 1.00 91.00 104 ALA A N 1
ATOM 785 C CA . ALA A 1 104 ? -3.177 -3.748 7.077 1.00 91.00 104 ALA A CA 1
ATOM 786 C C . ALA A 1 104 ? -3.823 -3.624 8.464 1.00 91.00 104 ALA A C 1
ATOM 788 O O . ALA A 1 104 ? -4.217 -4.640 9.036 1.00 91.00 104 ALA A O 1
ATOM 789 N N . VAL A 1 105 ? -3.992 -2.397 8.971 1.00 88.06 105 VAL A N 1
ATOM 790 C CA . VAL A 1 105 ? -4.668 -2.132 10.252 1.00 88.06 105 VAL A CA 1
ATOM 791 C C . VAL A 1 105 ? -6.124 -2.599 10.219 1.00 88.06 105 VAL A C 1
ATOM 793 O O . VAL A 1 105 ? -6.550 -3.335 11.108 1.00 88.06 105 VAL A O 1
ATOM 796 N N . GLU A 1 106 ? -6.879 -2.228 9.184 1.00 87.62 106 GLU A N 1
ATOM 797 C CA . GLU A 1 106 ? -8.290 -2.623 9.062 1.00 87.62 106 GLU A CA 1
ATOM 798 C C . GLU A 1 106 ? -8.451 -4.137 8.855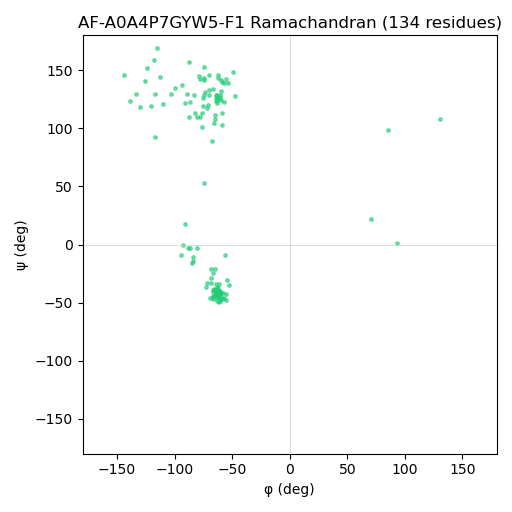 1.00 87.62 106 GLU A C 1
ATOM 800 O O . GLU A 1 106 ? -9.334 -4.761 9.441 1.00 87.62 106 GLU A O 1
ATOM 805 N N . LEU A 1 107 ? -7.572 -4.767 8.068 1.00 88.31 107 LEU A N 1
ATOM 806 C CA . LEU A 1 107 ? -7.585 -6.221 7.887 1.00 88.31 107 LEU A CA 1
ATOM 807 C C . LEU A 1 107 ? -7.238 -6.968 9.178 1.00 88.31 107 LEU A C 1
ATOM 809 O O . LEU A 1 107 ? -7.855 -7.994 9.459 1.00 88.31 107 LEU A O 1
ATOM 813 N N . ALA A 1 108 ? -6.289 -6.461 9.969 1.00 84.38 108 ALA A N 1
ATOM 814 C CA . ALA A 1 108 ? -5.970 -7.023 11.278 1.00 84.38 108 ALA A CA 1
ATOM 815 C C . ALA A 1 108 ? -7.167 -6.909 12.235 1.00 84.38 108 ALA A C 1
ATOM 817 O O . ALA A 1 108 ? -7.526 -7.892 12.878 1.00 84.38 108 ALA A O 1
ATOM 818 N N . ALA A 1 109 ? -7.842 -5.755 12.259 1.00 82.50 109 ALA A N 1
ATOM 819 C CA . ALA A 1 109 ? -9.046 -5.555 13.065 1.00 82.50 109 ALA A CA 1
ATOM 820 C C . ALA A 1 109 ? -10.180 -6.523 12.678 1.00 82.50 109 ALA A C 1
ATOM 822 O O . ALA A 1 109 ? -10.852 -7.062 13.553 1.00 82.50 109 ALA A O 1
ATOM 823 N N . LEU A 1 110 ? -10.365 -6.790 11.380 1.00 81.25 110 LEU A N 1
ATOM 824 C CA . LEU A 1 110 ? -11.342 -7.772 10.894 1.00 81.25 110 LEU A CA 1
ATOM 825 C C . LEU A 1 110 ? -10.964 -9.219 11.249 1.00 81.25 110 LEU A C 1
ATOM 827 O O . LEU A 1 110 ? -11.849 -10.045 11.464 1.00 81.25 110 LEU A O 1
ATOM 831 N N . ALA A 1 111 ? -9.671 -9.544 11.289 1.00 75.50 111 ALA A N 1
ATOM 832 C CA . ALA A 1 111 ? -9.194 -10.872 11.676 1.00 75.50 111 ALA A CA 1
ATOM 833 C C . ALA A 1 111 ? -9.360 -11.137 13.185 1.00 75.50 111 ALA A C 1
ATOM 835 O O . ALA A 1 111 ? -9.635 -12.274 13.578 1.00 75.50 111 ALA A O 1
ATOM 836 N N . ASP A 1 112 ? -9.235 -10.090 14.005 1.00 65.94 112 ASP A N 1
ATOM 837 C CA . ASP A 1 112 ? -9.411 -10.129 15.462 1.00 65.94 112 ASP A CA 1
ATOM 838 C C . ASP A 1 112 ? -10.883 -10.091 15.913 1.00 65.94 112 ASP A C 1
ATOM 840 O O . ASP A 1 112 ? -11.154 -10.243 17.107 1.00 65.94 112 ASP A O 1
ATOM 844 N N . ASP A 1 113 ? -11.846 -9.963 14.989 1.00 61.62 113 ASP A N 1
ATOM 845 C CA . ASP A 1 113 ? -13.294 -10.032 15.254 1.00 61.62 113 ASP A CA 1
ATOM 846 C C . ASP A 1 113 ? -13.748 -11.492 15.509 1.00 61.62 113 ASP A C 1
ATOM 848 O O . ASP A 1 113 ? -14.645 -12.059 14.878 1.00 61.62 113 ASP A O 1
ATOM 852 N N . GLN A 1 114 ? -13.056 -12.145 16.447 1.00 61.34 114 GLN A N 1
ATOM 853 C CA . GLN A 1 114 ? -13.402 -13.439 17.016 1.00 61.34 114 GLN A CA 1
ATOM 854 C C . GLN A 1 114 ? -14.740 -13.317 17.758 1.00 61.34 114 GLN A C 1
ATOM 856 O O . GLN A 1 114 ? -14.885 -12.466 18.641 1.00 61.34 114 GLN A O 1
ATOM 861 N N . PRO A 1 115 ? -15.723 -14.191 17.479 1.00 60.97 115 PRO A N 1
ATOM 862 C CA . PRO A 1 115 ? -16.992 -14.160 18.186 1.00 60.97 115 PRO A CA 1
ATOM 863 C C . PRO A 1 115 ? -16.779 -14.499 19.666 1.00 60.97 115 PRO A C 1
ATOM 865 O O . PRO A 1 115 ? -16.547 -15.650 20.037 1.00 60.97 115 PRO A O 1
ATOM 868 N N . ILE A 1 116 ? -16.898 -13.497 20.536 1.00 70.69 116 ILE A N 1
ATOM 869 C CA . ILE A 1 116 ? -16.915 -13.706 21.986 1.00 70.69 116 ILE A CA 1
ATOM 870 C C . ILE A 1 116 ? -18.293 -14.202 22.445 1.00 70.69 116 ILE A C 1
ATOM 872 O O . ILE A 1 116 ? -19.340 -13.801 21.929 1.00 70.69 116 ILE A O 1
ATOM 876 N N . SER A 1 117 ? -18.320 -15.068 23.461 1.00 72.06 117 SER A N 1
ATOM 877 C CA . SER A 1 117 ? -19.572 -15.498 24.093 1.00 72.06 117 SER A CA 1
ATOM 878 C C . SER A 1 117 ? -20.293 -14.312 24.738 1.00 72.06 117 SER A C 1
ATOM 880 O O . SER A 1 117 ? -19.677 -13.462 25.383 1.00 72.06 117 SER A O 1
ATOM 882 N N . ARG A 1 118 ? -21.633 -14.300 24.673 1.00 76.00 118 ARG A N 1
ATOM 883 C CA . ARG A 1 118 ? -22.477 -13.299 25.353 1.00 76.00 118 ARG A CA 1
ATOM 884 C C . ARG A 1 118 ? -22.157 -13.183 26.848 1.00 76.00 118 ARG A C 1
ATOM 886 O O . ARG A 1 118 ? -22.258 -12.096 27.409 1.00 76.00 118 ARG A O 1
ATOM 893 N N . ALA A 1 119 ? -21.795 -14.288 27.500 1.00 84.25 119 ALA A N 1
ATOM 894 C CA . ALA A 1 119 ? -21.439 -14.282 28.917 1.00 84.25 119 ALA A CA 1
ATOM 895 C C . ALA A 1 119 ? -20.137 -13.508 29.181 1.00 84.25 119 ALA A C 1
ATOM 897 O O . ALA A 1 119 ? -20.075 -12.735 30.137 1.00 84.25 119 ALA A O 1
ATOM 898 N N . ASP A 1 120 ? -19.136 -13.664 28.315 1.00 78.81 120 ASP A N 1
ATOM 899 C CA . ASP A 1 120 ? -17.857 -12.960 28.433 1.00 78.81 120 ASP A CA 1
ATOM 900 C C . ASP A 1 120 ? -17.999 -11.481 28.075 1.00 78.81 120 ASP A C 1
ATOM 902 O O . ASP A 1 120 ? -17.461 -10.631 28.782 1.00 78.81 120 ASP A O 1
ATOM 906 N N . ALA A 1 121 ? -18.833 -11.156 27.081 1.00 85.12 121 ALA A N 1
ATOM 907 C CA . ALA A 1 121 ? -19.196 -9.775 26.771 1.00 85.12 121 ALA A CA 1
ATOM 908 C C . ALA A 1 121 ? -19.865 -9.072 27.969 1.00 85.12 121 ALA A C 1
ATOM 910 O O . ALA A 1 121 ? -19.486 -7.961 28.340 1.00 85.12 121 ALA A O 1
ATOM 911 N N . LEU A 1 122 ? -20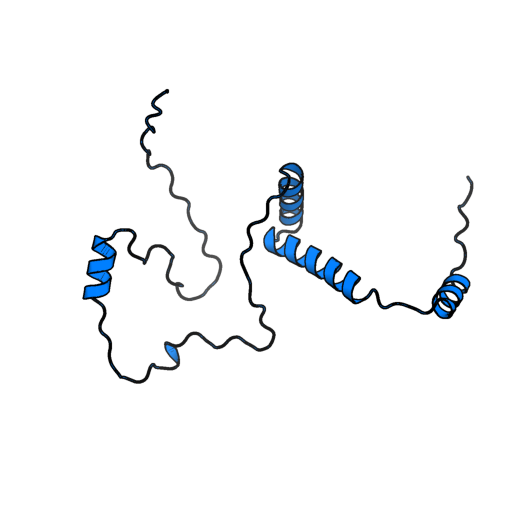.829 -9.733 28.627 1.00 89.44 122 LEU A N 1
ATOM 912 C CA . LEU A 1 122 ? -21.491 -9.190 29.820 1.00 89.44 122 LEU A CA 1
ATOM 913 C C . LEU A 1 122 ? -20.534 -9.061 31.011 1.00 89.44 122 LEU A C 1
ATOM 915 O O . LEU A 1 122 ? -20.610 -8.078 31.749 1.00 89.44 122 LEU A O 1
ATOM 919 N N . ARG A 1 123 ? -19.623 -10.024 31.195 1.00 81.69 123 ARG A N 1
ATOM 920 C CA . ARG A 1 123 ? -18.593 -9.969 32.241 1.00 81.69 123 ARG A CA 1
ATOM 921 C C . ARG A 1 123 ? -17.632 -8.800 32.020 1.00 81.69 123 ARG A C 1
ATOM 923 O O . ARG A 1 123 ? -17.328 -8.095 32.978 1.00 81.69 123 ARG A O 1
ATOM 930 N N . ALA A 1 124 ? -17.189 -8.579 30.783 1.00 86.00 124 ALA A N 1
ATOM 931 C CA . ALA A 1 124 ? -16.330 -7.453 30.430 1.00 86.00 124 ALA A CA 1
ATOM 932 C C . ALA A 1 124 ? -17.044 -6.111 30.660 1.00 86.00 124 ALA A C 1
ATOM 934 O O . ALA A 1 124 ? -16.489 -5.221 31.303 1.00 86.00 124 ALA A O 1
ATOM 935 N N . LEU A 1 125 ? -18.307 -5.997 30.228 1.00 84.94 125 LEU A N 1
ATOM 936 C CA . LEU A 1 125 ? -19.112 -4.787 30.413 1.00 84.94 125 LEU A CA 1
ATOM 937 C C . LEU A 1 125 ? -19.349 -4.458 31.895 1.00 84.94 125 LEU A C 1
ATOM 939 O O . LEU A 1 125 ? -19.301 -3.292 32.279 1.00 84.94 125 LEU A O 1
ATOM 943 N N . ALA A 1 126 ? -19.540 -5.470 32.745 1.00 86.94 126 ALA A N 1
ATOM 944 C CA . ALA A 1 126 ? -19.694 -5.282 34.188 1.00 86.94 126 ALA A CA 1
ATOM 945 C C . ALA A 1 126 ? -18.432 -4.715 34.875 1.00 86.94 126 ALA A C 1
ATOM 947 O O . ALA A 1 126 ? -18.532 -4.161 35.970 1.00 86.94 126 ALA A O 1
ATOM 948 N N . GLY A 1 127 ? -17.253 -4.845 34.252 1.00 82.50 127 GLY A N 1
ATOM 949 C CA . GLY A 1 127 ? -15.987 -4.310 34.760 1.00 82.50 127 GLY A CA 1
ATOM 950 C C . GLY A 1 127 ? -15.720 -2.844 34.397 1.00 82.50 127 GLY A C 1
ATOM 951 O O . GLY A 1 127 ? -14.864 -2.209 35.017 1.00 82.50 127 GLY A O 1
ATOM 952 N N . VAL A 1 128 ? -16.443 -2.283 33.425 1.00 86.50 128 VAL A N 1
ATOM 953 C CA . VAL A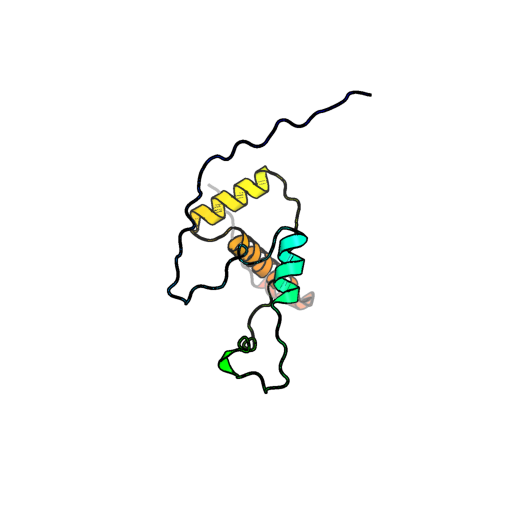 1 128 ? -16.257 -0.894 32.987 1.00 86.50 128 VAL A CA 1
ATOM 954 C C . VAL A 1 128 ? -17.016 0.035 33.935 1.00 86.50 128 VAL A C 1
ATOM 956 O O . VAL A 1 128 ? -18.245 0.022 33.989 1.00 86.50 128 VAL A O 1
ATOM 959 N N . ARG A 1 129 ? -16.299 0.866 34.704 1.00 77.19 129 ARG A N 1
ATOM 960 C CA . ARG A 1 129 ? -16.954 1.898 35.523 1.00 77.19 129 ARG A CA 1
ATOM 961 C C . ARG A 1 129 ? -17.536 2.987 34.613 1.00 77.19 129 ARG A C 1
ATOM 963 O O . ARG A 1 129 ? -16.811 3.484 33.751 1.00 77.19 129 ARG A O 1
ATOM 970 N N . PRO A 1 130 ? -18.794 3.411 34.819 1.00 73.75 130 PRO A N 1
ATOM 971 C CA . PRO A 1 130 ? -19.356 4.524 34.070 1.00 73.75 130 PRO A CA 1
ATOM 972 C C . PRO A 1 130 ? -18.569 5.803 34.375 1.00 73.75 130 PRO A C 1
ATOM 974 O O . PRO A 1 130 ? -18.457 6.227 35.528 1.00 73.75 130 PRO A O 1
ATOM 977 N N . ILE A 1 131 ? -18.016 6.421 33.332 1.00 70.31 131 ILE A N 1
ATOM 978 C CA . ILE A 1 131 ? -17.438 7.761 33.418 1.00 70.31 131 ILE A CA 1
ATOM 979 C C . ILE A 1 131 ? -18.623 8.722 33.456 1.00 70.31 131 ILE A C 1
ATOM 981 O O . ILE A 1 131 ? -19.268 8.973 32.441 1.00 70.31 131 ILE A O 1
ATOM 985 N N . HIS A 1 132 ? -18.965 9.213 34.646 1.00 69.69 132 HIS A N 1
ATOM 986 C CA . HIS A 1 132 ? -20.006 10.224 34.774 1.00 69.69 132 HIS A CA 1
ATOM 987 C C . HIS A 1 132 ? -19.567 11.512 34.056 1.00 69.69 132 HIS A C 1
ATOM 989 O O . HIS A 1 132 ? -18.473 12.013 34.339 1.00 69.69 132 HIS A O 1
ATOM 995 N N . PRO A 1 133 ? -20.397 12.088 33.168 1.00 61.22 133 PRO A N 1
ATOM 996 C CA . PRO A 1 133 ? -20.140 13.418 32.643 1.00 61.22 133 PRO A CA 1
ATOM 997 C C . PRO A 1 133 ? -20.213 14.422 33.799 1.00 61.22 133 PRO A C 1
ATOM 999 O O . PRO A 1 133 ? -21.210 14.493 34.519 1.00 61.22 133 PRO A O 1
ATOM 1002 N N . ARG A 1 134 ? -19.137 1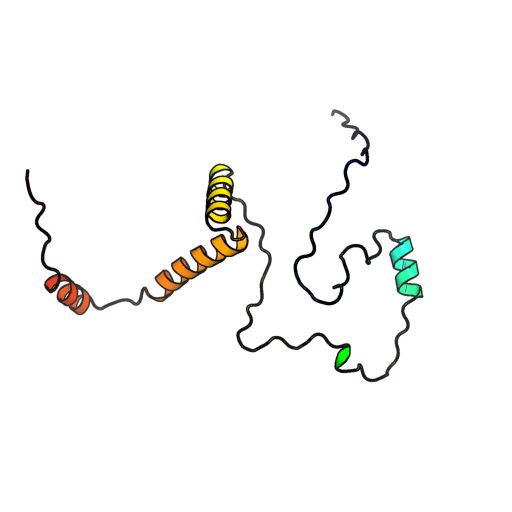5.191 34.000 1.00 49.41 134 ARG A N 1
ATOM 1003 C CA . ARG A 1 134 ? -19.148 16.355 34.891 1.00 49.41 134 ARG A CA 1
ATOM 1004 C C . ARG A 1 134 ? -20.089 17.398 34.292 1.00 49.41 134 ARG A C 1
ATOM 1006 O O . ARG A 1 134 ? -19.733 18.054 33.319 1.00 49.41 134 ARG A O 1
ATOM 1013 N N . ALA A 1 135 ? -21.279 17.528 34.868 1.00 58.09 135 ALA A N 1
ATOM 1014 C CA . ALA A 1 135 ? -22.140 18.677 34.631 1.00 58.09 135 ALA A CA 1
ATOM 1015 C C . ALA A 1 135 ? -21.428 19.940 35.149 1.00 58.09 135 ALA A C 1
ATOM 1017 O O . ALA A 1 135 ? -20.962 19.956 36.292 1.00 58.09 135 ALA A O 1
ATOM 1018 N N . SER A 1 136 ? -21.283 20.936 34.271 1.00 60.28 136 SER A N 1
ATOM 1019 C CA . SER A 1 136 ? -20.996 22.334 34.628 1.00 60.28 136 SER A CA 1
ATOM 1020 C C . SER A 1 136 ? -22.279 23.049 35.020 1.00 60.28 136 SER A C 1
ATOM 1022 O O . SER A 1 136 ? -23.331 22.686 34.447 1.00 60.28 136 SER A O 1
#